Protein AF-A0A396JYH4-F1 (afdb_monomer_lite)

Structure (mmCIF, N/CA/C/O backbone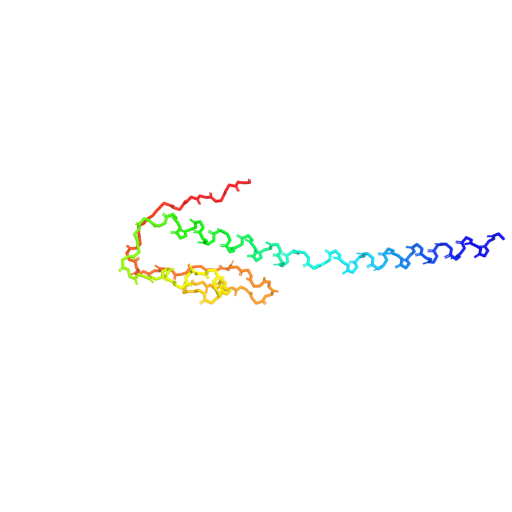):
data_AF-A0A396JYH4-F1
#
_entry.id   AF-A0A396JYH4-F1
#
loop_
_atom_site.group_PDB
_atom_site.id
_atom_site.type_symbol
_atom_site.label_atom_id
_atom_site.label_alt_id
_atom_site.label_comp_id
_atom_site.label_asym_id
_atom_site.label_entity_id
_atom_site.label_seq_id
_atom_site.pdbx_PDB_ins_code
_atom_site.Cartn_x
_atom_site.Cartn_y
_atom_site.Cartn_z
_atom_site.occupancy
_atom_site.B_iso_or_equiv
_atom_site.auth_seq_id
_atom_site.auth_comp_id
_atom_site.auth_asym_id
_atom_site.auth_atom_id
_atom_site.pdbx_PDB_model_num
ATOM 1 N N . MET A 1 1 ? 52.510 -16.544 -25.951 1.00 55.06 1 MET A N 1
ATOM 2 C CA . MET A 1 1 ? 51.917 -15.197 -25.767 1.00 55.06 1 MET A CA 1
ATOM 3 C C . MET A 1 1 ? 50.471 -15.143 -26.252 1.00 55.06 1 MET A C 1
ATOM 5 O O . MET A 1 1 ? 49.618 -14.852 -25.433 1.00 55.06 1 MET A O 1
ATOM 9 N N . LEU A 1 2 ? 50.157 -15.506 -27.503 1.00 52.00 2 LEU A N 1
ATOM 10 C CA . LEU A 1 2 ? 48.780 -15.513 -28.052 1.00 52.00 2 LEU A CA 1
ATOM 11 C C . LEU A 1 2 ? 47.772 -16.398 -27.283 1.00 52.00 2 LEU A C 1
ATOM 13 O O . LEU A 1 2 ? 46.616 -16.020 -27.124 1.00 52.00 2 LEU A O 1
ATOM 17 N N . SER A 1 3 ? 48.221 -17.531 -26.735 1.00 59.12 3 SER A N 1
ATOM 18 C CA . SER A 1 3 ? 47.396 -18.445 -25.926 1.00 59.12 3 SER A CA 1
ATOM 19 C C . SER A 1 3 ? 46.938 -17.850 -24.589 1.00 59.12 3 SER A C 1
ATOM 21 O O . SER A 1 3 ? 45.846 -18.153 -24.115 1.00 59.12 3 SER A O 1
ATOM 23 N N . ILE A 1 4 ? 47.748 -16.970 -23.995 1.00 60.72 4 ILE A N 1
ATOM 24 C CA . ILE A 1 4 ? 47.422 -16.282 -22.738 1.00 60.72 4 ILE A CA 1
ATOM 25 C C . ILE A 1 4 ? 46.354 -15.217 -23.005 1.00 60.72 4 ILE A C 1
ATOM 27 O O . ILE A 1 4 ? 45.409 -15.105 -22.232 1.00 60.72 4 ILE A O 1
ATOM 31 N N . PHE A 1 5 ? 46.451 -14.509 -24.138 1.00 61.56 5 PHE A N 1
ATOM 32 C CA . PHE A 1 5 ? 45.444 -13.532 -24.563 1.00 61.56 5 PHE A CA 1
ATOM 33 C C . PHE A 1 5 ? 44.072 -14.172 -24.795 1.00 61.56 5 PHE A C 1
ATOM 35 O O . PHE A 1 5 ? 43.061 -13.615 -24.386 1.00 61.56 5 PHE A O 1
ATOM 42 N N . TRP A 1 6 ? 44.012 -15.359 -25.400 1.00 60.12 6 TRP A N 1
ATOM 43 C CA . TRP A 1 6 ? 42.738 -16.066 -25.582 1.00 60.12 6 TRP A CA 1
ATOM 44 C C . TRP A 1 6 ? 42.141 -16.566 -24.261 1.00 60.12 6 TRP A C 1
ATOM 46 O O . TRP A 1 6 ? 40.924 -16.522 -24.084 1.00 60.12 6 TRP A O 1
ATOM 56 N N . SER A 1 7 ? 42.984 -16.976 -23.310 1.00 73.06 7 SER A N 1
ATOM 57 C CA . SER A 1 7 ? 42.541 -17.408 -21.980 1.00 73.06 7 SER A CA 1
ATOM 58 C C . SER A 1 7 ? 41.962 -16.250 -21.155 1.00 73.06 7 SER A C 1
ATOM 60 O O . SER A 1 7 ? 40.866 -16.364 -20.604 1.00 73.06 7 SER A O 1
ATOM 62 N N . THR A 1 8 ? 42.634 -15.094 -21.123 1.00 75.06 8 THR A N 1
ATOM 63 C CA . THR A 1 8 ? 42.150 -13.917 -20.380 1.00 75.06 8 THR A CA 1
ATOM 64 C C . THR A 1 8 ? 40.862 -13.350 -20.970 1.00 75.06 8 THR A C 1
ATOM 66 O O . THR A 1 8 ? 39.954 -13.005 -20.214 1.00 75.06 8 THR A O 1
ATOM 69 N N . ILE A 1 9 ? 40.734 -13.319 -22.301 1.00 79.19 9 ILE A N 1
ATOM 70 C CA . ILE A 1 9 ? 39.492 -12.926 -22.984 1.00 79.19 9 ILE A CA 1
ATOM 71 C C . ILE A 1 9 ? 38.348 -13.875 -22.602 1.00 79.19 9 ILE A C 1
ATOM 73 O O . ILE A 1 9 ? 37.252 -13.413 -22.292 1.00 79.19 9 ILE A O 1
ATOM 77 N N . CYS A 1 10 ? 38.602 -15.186 -22.548 1.00 79.88 10 CYS A N 1
ATOM 78 C CA . CYS A 1 10 ? 37.598 -16.172 -22.146 1.00 79.88 10 CYS A CA 1
ATOM 79 C C . CYS A 1 10 ? 37.123 -15.952 -20.697 1.00 79.88 10 CYS A C 1
ATOM 81 O O . CYS A 1 10 ? 35.922 -15.896 -20.435 1.00 79.88 10 CYS A O 1
ATOM 83 N N . HIS A 1 11 ? 38.050 -15.730 -19.761 1.00 82.31 11 HIS A N 1
ATOM 84 C CA . HIS A 1 11 ? 37.711 -15.433 -18.367 1.00 82.31 11 HIS A CA 1
ATOM 85 C C . HIS A 1 11 ? 36.933 -14.121 -18.203 1.00 82.31 11 HIS A C 1
ATOM 87 O O . HIS A 1 11 ? 35.988 -14.075 -17.415 1.00 82.31 11 HIS A O 1
ATOM 93 N N . LEU A 1 12 ? 37.277 -13.076 -18.964 1.00 83.31 12 LEU A N 1
ATOM 94 C CA . LEU A 1 12 ? 36.544 -11.806 -18.957 1.00 83.31 12 LEU A CA 1
ATOM 95 C C . LEU A 1 12 ? 35.110 -11.977 -19.474 1.00 83.31 12 LEU A C 1
ATOM 97 O O . LEU A 1 12 ? 34.178 -11.468 -18.855 1.00 83.31 12 LEU A O 1
ATOM 101 N N . VAL A 1 13 ? 34.912 -12.733 -20.558 1.00 84.50 13 VAL A N 1
ATOM 102 C CA . VAL A 1 13 ? 33.572 -13.026 -21.095 1.00 84.50 13 VAL A CA 1
ATOM 103 C C . VAL A 1 13 ? 32.744 -13.831 -20.091 1.00 84.50 13 VAL A C 1
ATOM 105 O O . VAL A 1 13 ? 31.597 -13.479 -19.827 1.00 84.50 13 VAL A O 1
ATOM 108 N N . LEU A 1 14 ? 33.323 -14.862 -19.469 1.00 80.38 14 LEU A N 1
ATOM 109 C CA . LEU A 1 14 ? 32.642 -15.656 -18.441 1.00 80.38 14 LEU A CA 1
ATOM 110 C C . LEU A 1 14 ? 32.271 -14.816 -17.210 1.00 80.38 14 LEU A C 1
ATOM 112 O O . LEU A 1 14 ? 31.168 -14.955 -16.686 1.00 80.38 14 LEU A O 1
ATOM 116 N N . PHE A 1 15 ? 33.147 -13.904 -16.781 1.00 79.19 15 PHE A N 1
ATOM 117 C CA . PHE A 1 15 ? 32.876 -12.986 -15.675 1.00 79.19 15 PHE A CA 1
ATOM 118 C C . PHE A 1 15 ? 31.737 -12.003 -16.003 1.00 79.19 15 PHE A C 1
ATOM 120 O O . PHE A 1 15 ? 30.846 -11.805 -15.179 1.00 79.19 15 PHE A O 1
ATOM 127 N N . LEU A 1 16 ? 31.707 -11.444 -17.219 1.00 74.31 16 LEU A N 1
ATOM 128 C CA . LEU A 1 16 ? 30.627 -10.560 -17.686 1.00 74.31 16 LEU A CA 1
ATOM 129 C C . LEU A 1 16 ? 29.276 -11.287 -17.818 1.00 74.31 16 LEU A C 1
ATOM 131 O O . LEU A 1 16 ? 28.226 -10.728 -17.498 1.00 74.31 16 LEU A O 1
ATOM 135 N N . LEU A 1 17 ? 29.284 -12.550 -18.253 1.00 69.62 17 LEU A N 1
ATOM 136 C CA . LEU A 1 17 ? 28.079 -13.384 -18.285 1.00 69.62 17 LEU A CA 1
ATOM 137 C C . LEU A 1 17 ? 27.607 -13.755 -16.873 1.00 69.62 17 LEU A C 1
ATOM 139 O O . LEU A 1 17 ? 26.407 -13.846 -16.627 1.00 69.62 17 LEU A O 1
ATOM 143 N N . PHE A 1 18 ? 28.524 -13.932 -15.923 1.00 68.44 18 PHE A N 1
ATOM 144 C CA . PHE A 1 18 ? 28.170 -14.220 -14.536 1.00 68.44 18 PHE A CA 1
ATOM 145 C C . PHE A 1 18 ? 27.530 -13.006 -13.845 1.00 68.44 18 PHE A C 1
ATOM 147 O O . PHE A 1 18 ? 26.507 -13.155 -13.179 1.00 68.44 18 PHE A O 1
ATOM 154 N N . THR A 1 19 ? 28.052 -11.791 -14.052 1.00 64.75 19 THR A N 1
ATOM 155 C CA . THR A 1 19 ? 27.505 -10.564 -13.440 1.00 64.75 19 THR A CA 1
ATOM 156 C C . THR A 1 19 ? 26.156 -10.137 -14.028 1.00 64.75 19 THR A C 1
ATOM 158 O O . THR A 1 19 ? 25.312 -9.623 -13.291 1.00 64.75 19 THR A O 1
ATOM 161 N N . SER A 1 20 ? 25.886 -10.409 -15.311 1.00 60.88 20 SER A N 1
ATOM 162 C CA . SER A 1 20 ? 24.590 -10.092 -15.938 1.00 60.88 20 SER A CA 1
ATOM 163 C C . SER A 1 20 ? 23.415 -10.886 -15.341 1.00 60.88 20 SER A C 1
ATOM 165 O O . SER A 1 20 ? 22.294 -10.379 -15.277 1.00 60.88 20 SER A O 1
ATOM 167 N N . ASN A 1 21 ? 23.674 -12.082 -14.798 1.00 59.12 21 ASN A N 1
ATOM 168 C CA . ASN A 1 21 ? 22.671 -12.903 -14.112 1.00 59.12 21 ASN A CA 1
ATOM 169 C C . ASN A 1 21 ? 22.265 -12.353 -12.729 1.00 59.12 21 ASN A C 1
ATOM 171 O O . ASN A 1 21 ? 21.186 -12.681 -12.233 1.00 59.12 21 ASN A O 1
ATOM 175 N N . PHE A 1 22 ? 23.082 -11.488 -12.115 1.00 57.78 22 PHE A N 1
ATOM 176 C CA . PHE A 1 22 ? 22.775 -10.874 -10.818 1.00 57.78 22 PHE A CA 1
ATOM 177 C C . PHE A 1 22 ? 21.978 -9.566 -10.927 1.00 57.78 22 PHE A C 1
ATOM 179 O O . PHE A 1 22 ? 21.297 -9.197 -9.971 1.00 57.78 22 PHE A O 1
ATOM 186 N N . LEU A 1 23 ? 21.992 -8.880 -12.078 1.00 56.03 23 LEU A N 1
ATOM 187 C CA . LEU A 1 23 ? 21.346 -7.565 -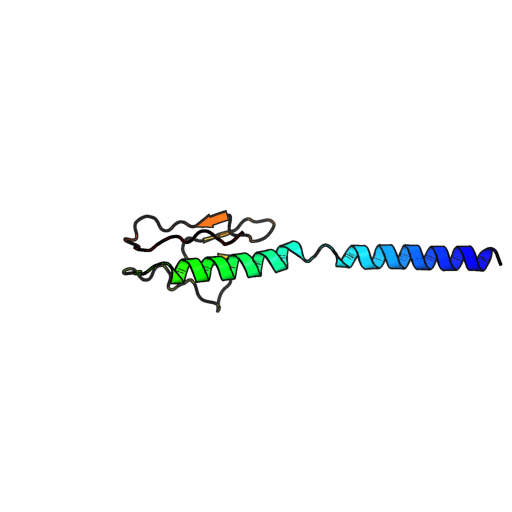12.222 1.00 56.03 23 LEU A CA 1
ATOM 188 C C . LEU A 1 23 ? 19.819 -7.612 -12.430 1.00 56.03 23 LEU A C 1
ATOM 190 O O . LEU A 1 23 ? 19.152 -6.591 -12.287 1.00 56.03 23 LEU A O 1
ATOM 194 N N . ASN A 1 24 ? 19.241 -8.782 -12.714 1.00 55.88 24 ASN A N 1
ATOM 195 C CA . ASN A 1 24 ? 17.832 -8.900 -13.119 1.00 55.88 24 ASN A CA 1
ATOM 196 C C . ASN A 1 24 ? 16.833 -9.241 -11.998 1.00 55.88 24 ASN A C 1
ATOM 198 O O . ASN A 1 24 ? 15.653 -9.449 -12.275 1.00 55.88 24 ASN A O 1
ATOM 202 N N . LYS A 1 25 ? 17.253 -9.274 -10.726 1.00 53.44 25 LYS A N 1
ATOM 203 C CA . LYS A 1 25 ? 16.373 -9.655 -9.597 1.00 53.44 25 LYS A CA 1
ATOM 204 C C . LYS A 1 25 ? 15.890 -8.493 -8.719 1.00 53.44 25 LYS A C 1
ATOM 206 O O . LYS A 1 25 ? 15.119 -8.704 -7.785 1.00 53.44 25 LYS A O 1
ATOM 211 N N . SER A 1 26 ? 16.306 -7.267 -9.024 1.00 54.41 26 SER A N 1
ATOM 212 C CA . SER A 1 26 ? 16.170 -6.116 -8.120 1.00 54.41 26 SER A CA 1
ATOM 213 C C . SER A 1 26 ? 14.834 -5.378 -8.249 1.00 54.41 26 SER A C 1
ATOM 215 O O . SER A 1 26 ? 14.360 -4.792 -7.279 1.00 54.41 26 SER A O 1
ATOM 217 N N . ALA A 1 27 ? 14.196 -5.408 -9.424 1.00 55.00 27 ALA A N 1
ATOM 218 C CA . ALA A 1 27 ? 13.008 -4.591 -9.692 1.00 55.00 27 ALA A CA 1
ATOM 219 C C . ALA A 1 27 ? 11.761 -5.047 -8.907 1.00 55.00 27 ALA A C 1
ATOM 221 O O . ALA A 1 27 ? 10.984 -4.215 -8.437 1.00 55.00 27 ALA A O 1
ATOM 222 N N . SER A 1 28 ? 11.573 -6.359 -8.724 1.00 54.81 28 SER A N 1
ATOM 223 C CA . SER A 1 28 ? 10.446 -6.911 -7.959 1.00 54.81 28 SER A CA 1
ATOM 224 C C . SER A 1 28 ? 10.626 -6.728 -6.451 1.00 54.81 28 SER A C 1
ATOM 226 O O . SER A 1 28 ? 9.680 -6.355 -5.763 1.00 54.81 28 SER A O 1
ATOM 228 N N . ALA A 1 29 ? 11.846 -6.930 -5.941 1.00 56.88 29 ALA A N 1
ATOM 229 C CA . ALA A 1 29 ? 12.160 -6.730 -4.527 1.00 56.88 29 ALA A CA 1
ATOM 230 C C . ALA A 1 29 ? 12.042 -5.251 -4.120 1.00 56.88 29 ALA A C 1
ATOM 232 O O . ALA A 1 29 ? 11.462 -4.943 -3.079 1.00 56.88 29 ALA A O 1
ATOM 233 N N . LEU A 1 30 ? 12.523 -4.333 -4.969 1.00 58.34 30 LEU A N 1
ATOM 234 C CA . LEU A 1 30 ? 12.414 -2.897 -4.720 1.00 58.34 30 LEU A CA 1
ATOM 235 C C . LEU A 1 30 ? 10.950 -2.436 -4.739 1.00 58.34 30 LEU A C 1
ATOM 237 O O . LEU A 1 30 ? 10.531 -1.715 -3.834 1.00 58.34 30 LEU A O 1
ATOM 241 N N . GLY A 1 31 ? 10.168 -2.908 -5.720 1.00 59.91 31 GLY A N 1
ATOM 242 C CA . GLY A 1 31 ? 8.745 -2.594 -5.870 1.00 59.91 31 GLY A CA 1
ATOM 243 C C . GLY A 1 31 ? 7.877 -3.041 -4.692 1.00 59.91 31 GLY A C 1
ATOM 244 O O . GLY A 1 31 ? 6.999 -2.292 -4.271 1.00 59.91 31 GLY A O 1
ATOM 245 N N . ASN A 1 32 ? 8.160 -4.210 -4.109 1.00 69.50 32 ASN A N 1
ATOM 246 C CA . ASN A 1 32 ? 7.459 -4.687 -2.913 1.00 69.50 32 ASN A CA 1
ATOM 247 C C . ASN A 1 32 ? 7.653 -3.749 -1.716 1.00 69.50 32 ASN A C 1
ATOM 249 O O . ASN A 1 32 ? 6.697 -3.448 -1.001 1.00 69.50 32 ASN A O 1
ATOM 253 N N . ASN A 1 33 ? 8.878 -3.261 -1.504 1.00 76.12 33 ASN A N 1
ATOM 254 C CA . ASN A 1 33 ? 9.176 -2.398 -0.363 1.00 76.12 33 ASN A CA 1
ATOM 255 C C . ASN A 1 33 ? 8.582 -0.987 -0.537 1.00 76.12 33 ASN A C 1
ATOM 257 O O . ASN A 1 33 ? 8.156 -0.359 0.437 1.00 76.12 33 ASN A O 1
ATOM 261 N N . THR A 1 34 ? 8.511 -0.501 -1.784 1.00 85.00 34 THR A N 1
ATOM 262 C CA . THR A 1 34 ? 7.891 0.797 -2.102 1.00 85.00 34 THR A CA 1
ATOM 263 C C . THR A 1 34 ? 6.377 0.751 -1.944 1.00 85.00 34 THR A C 1
ATOM 265 O O . THR A 1 34 ? 5.818 1.625 -1.283 1.00 85.00 34 THR A O 1
ATOM 268 N N . ASP A 1 35 ? 5.718 -0.278 -2.485 1.00 87.00 35 ASP A N 1
ATOM 269 C CA . ASP A 1 35 ? 4.262 -0.425 -2.397 1.00 87.00 35 ASP A CA 1
ATOM 270 C C . ASP A 1 35 ? 3.811 -0.598 -0.939 1.00 87.00 35 ASP A C 1
ATOM 272 O O . ASP A 1 35 ? 2.870 0.064 -0.503 1.00 87.00 35 ASP A O 1
ATOM 276 N N . HIS A 1 36 ? 4.523 -1.411 -0.149 1.00 88.56 36 HIS A N 1
ATOM 277 C CA . HIS A 1 36 ? 4.240 -1.578 1.279 1.00 88.56 36 HIS A CA 1
ATOM 278 C C . HIS A 1 36 ? 4.297 -0.241 2.037 1.00 88.56 36 HIS A C 1
ATOM 280 O O . HIS A 1 36 ? 3.362 0.122 2.750 1.00 88.56 36 HIS A O 1
ATOM 286 N N . SER A 1 37 ? 5.372 0.527 1.837 1.00 87.94 37 SER A N 1
ATOM 287 C CA . SER A 1 37 ? 5.561 1.824 2.496 1.00 87.94 37 SER A CA 1
ATOM 288 C C . SER A 1 37 ? 4.504 2.847 2.063 1.00 87.94 37 SER A C 1
ATOM 290 O O . SER A 1 37 ? 3.989 3.598 2.890 1.00 87.94 37 SER A O 1
ATOM 292 N N . ALA A 1 38 ? 4.144 2.862 0.777 1.00 88.12 38 ALA A N 1
ATOM 293 C CA . ALA A 1 38 ? 3.113 3.745 0.242 1.00 88.12 38 ALA A CA 1
ATOM 294 C C . ALA A 1 38 ? 1.726 3.432 0.824 1.00 88.12 38 ALA A C 1
ATOM 296 O O . ALA A 1 38 ? 0.993 4.350 1.190 1.00 88.12 38 ALA A O 1
ATOM 297 N N . LEU A 1 39 ? 1.377 2.150 0.967 1.00 90.06 39 LEU A N 1
ATOM 298 C CA . LEU A 1 39 ? 0.110 1.738 1.569 1.00 90.06 39 LEU A CA 1
ATOM 299 C C . LEU A 1 39 ? 0.034 2.085 3.066 1.00 90.06 39 LEU A C 1
ATOM 301 O O . LEU A 1 39 ? -1.020 2.496 3.545 1.00 90.06 39 LEU A O 1
ATOM 305 N N . LEU A 1 40 ? 1.137 1.980 3.811 1.00 89.06 40 LEU A N 1
ATOM 306 C CA . LEU A 1 40 ? 1.162 2.408 5.215 1.00 89.06 40 LEU A CA 1
ATOM 307 C C . LEU A 1 40 ? 0.997 3.924 5.354 1.00 89.06 40 LEU A C 1
ATOM 309 O O . LEU A 1 40 ? 0.175 4.368 6.151 1.00 89.06 40 LEU A O 1
ATOM 313 N N . LYS A 1 41 ? 1.672 4.718 4.514 1.00 87.69 41 LYS A N 1
ATOM 314 C CA . LYS A 1 41 ? 1.444 6.172 4.463 1.00 87.69 41 LYS A CA 1
ATOM 315 C C . LYS A 1 41 ? 0.002 6.515 4.097 1.00 87.69 41 LYS A C 1
ATOM 317 O O . LYS A 1 41 ? -0.579 7.437 4.661 1.00 87.69 41 LYS A O 1
ATOM 322 N N . PHE A 1 42 ? -0.600 5.757 3.179 1.00 86.50 42 PHE A N 1
ATOM 323 C CA . PHE A 1 42 ? -2.017 5.906 2.859 1.00 86.50 42 PHE A CA 1
ATOM 324 C C . PHE A 1 42 ? -2.893 5.634 4.090 1.00 86.50 42 PHE A C 1
ATOM 326 O O . PHE A 1 42 ? -3.779 6.431 4.387 1.00 86.50 42 PHE A O 1
ATOM 333 N N . LYS A 1 43 ? -2.622 4.565 4.846 1.00 86.06 43 LYS A N 1
ATOM 334 C CA . LYS A 1 43 ? -3.328 4.269 6.101 1.00 86.06 43 LYS A CA 1
ATOM 335 C C . LYS A 1 43 ? -3.195 5.406 7.119 1.00 86.06 43 LYS A C 1
ATOM 337 O O . LYS A 1 43 ? -4.200 5.803 7.692 1.00 86.06 43 LYS A O 1
ATOM 342 N N . GLU A 1 44 ? -1.996 5.950 7.310 1.00 85.75 44 GLU A N 1
ATOM 343 C CA . GLU A 1 44 ? -1.747 7.084 8.217 1.00 85.75 44 GLU A CA 1
ATOM 344 C C . GLU A 1 44 ? -2.477 8.364 7.786 1.00 85.75 44 GLU A C 1
ATOM 346 O O . GLU A 1 44 ? -2.899 9.156 8.625 1.00 85.75 44 GLU A O 1
ATOM 351 N N . SER A 1 45 ? -2.664 8.559 6.479 1.00 83.69 45 SER A N 1
ATOM 352 C CA . SER A 1 45 ? -3.387 9.712 5.933 1.00 83.69 45 SER A CA 1
ATOM 353 C C . SER A 1 45 ? -4.908 9.665 6.149 1.00 83.69 45 SER A C 1
ATOM 355 O O . SER A 1 45 ? -5.597 10.674 5.964 1.00 83.69 45 SER A O 1
ATOM 357 N N . MET A 1 46 ? -5.447 8.507 6.546 1.00 82.25 46 MET A N 1
ATOM 358 C CA . MET A 1 46 ? -6.860 8.337 6.880 1.00 82.25 46 MET A CA 1
ATOM 359 C C . MET A 1 46 ? -7.083 8.697 8.350 1.00 82.25 46 MET A C 1
ATOM 361 O O . MET A 1 46 ? -6.695 7.963 9.254 1.00 82.25 46 MET A O 1
ATOM 365 N N . SER A 1 47 ? -7.742 9.828 8.599 1.00 77.88 47 SER A N 1
ATOM 366 C CA . SER A 1 47 ? -8.019 10.328 9.950 1.00 77.88 47 SER A CA 1
ATOM 367 C C . SER A 1 47 ? -9.086 9.512 10.687 1.00 77.88 47 SER A C 1
ATOM 369 O O . SER A 1 47 ? -9.149 9.549 11.913 1.00 77.88 47 SER A O 1
ATOM 371 N N . SER A 1 48 ? -9.948 8.791 9.961 1.00 77.50 48 SER A N 1
ATOM 372 C CA . SER A 1 48 ? -10.997 7.961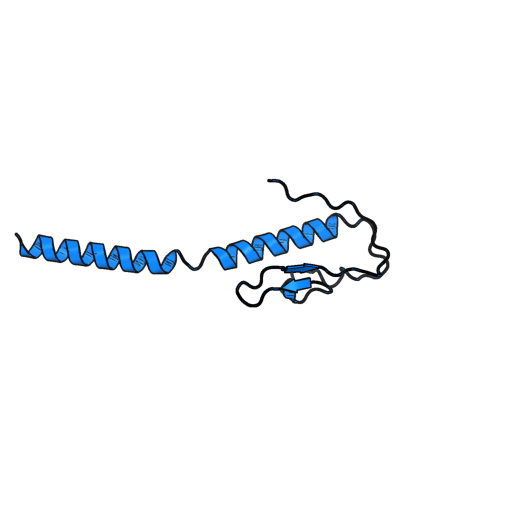 10.557 1.00 77.50 48 SER A CA 1
ATOM 373 C C . SER A 1 48 ? -11.293 6.712 9.722 1.00 77.50 48 SER A C 1
ATOM 375 O O . SER A 1 48 ? -11.638 6.809 8.542 1.00 77.50 48 SER A O 1
ATOM 377 N N . ASP A 1 49 ? -11.208 5.545 10.370 1.00 81.00 49 ASP A N 1
ATOM 378 C CA . ASP A 1 49 ? -11.641 4.237 9.859 1.00 81.00 49 ASP A CA 1
ATOM 379 C C . ASP A 1 49 ? -12.686 3.616 10.813 1.00 81.00 49 ASP A C 1
ATOM 381 O O . ASP A 1 49 ? -12.381 2.699 11.578 1.00 81.00 49 ASP A O 1
ATOM 385 N N . PRO A 1 50 ? -13.936 4.119 10.813 1.00 80.25 50 PRO A N 1
ATOM 386 C CA . PRO A 1 50 ? -14.965 3.698 11.769 1.00 80.25 50 PRO A CA 1
ATOM 387 C C . PRO A 1 50 ? -15.405 2.235 11.601 1.00 80.25 50 PRO A C 1
ATOM 389 O O . PRO A 1 50 ? -16.077 1.695 12.474 1.00 80.25 50 PRO A O 1
ATOM 392 N N . PHE A 1 51 ? -15.041 1.594 10.487 1.00 82.44 51 PHE A N 1
ATOM 393 C CA . PHE A 1 51 ? -15.385 0.205 10.182 1.00 82.44 51 PHE A CA 1
ATOM 394 C C . PHE A 1 51 ? -14.189 -0.752 10.319 1.00 82.44 51 PHE A C 1
ATOM 396 O O . PHE A 1 51 ? -14.348 -1.946 10.073 1.00 82.44 51 PHE A O 1
ATOM 403 N N . GLY A 1 52 ? -13.003 -0.257 10.703 1.00 85.69 52 GLY A N 1
ATOM 404 C CA . GLY A 1 52 ? -11.801 -1.075 10.900 1.00 85.69 52 GLY A CA 1
ATOM 405 C C . GLY A 1 52 ? -11.326 -1.802 9.637 1.00 85.69 52 GLY A C 1
ATOM 406 O O . GLY A 1 52 ? -10.726 -2.874 9.718 1.00 85.69 52 GLY A O 1
ATOM 407 N N . VAL A 1 53 ? -11.615 -1.261 8.455 1.00 85.50 53 VAL A N 1
ATOM 408 C CA . VAL A 1 53 ? -11.313 -1.882 7.156 1.00 85.50 53 VAL A CA 1
ATOM 409 C C . VAL A 1 53 ? -9.802 -1.992 6.940 1.00 85.50 53 VAL A C 1
ATOM 411 O O . VAL A 1 53 ? -9.310 -2.960 6.351 1.00 85.50 53 VAL A O 1
ATOM 414 N N . LEU A 1 54 ? -9.049 -1.031 7.473 1.00 88.62 54 LEU A N 1
ATOM 415 C CA . LEU A 1 54 ? -7.593 -0.962 7.406 1.00 88.62 54 LEU A CA 1
ATOM 416 C C . LEU A 1 54 ? -6.908 -1.762 8.531 1.00 88.62 54 LEU A C 1
ATOM 418 O O . LEU A 1 54 ? -5.680 -1.751 8.626 1.00 88.62 54 LEU A O 1
ATOM 422 N N . ASN A 1 55 ? -7.649 -2.509 9.363 1.00 87.88 55 ASN A N 1
ATOM 423 C CA . ASN A 1 55 ? -7.054 -3.379 10.392 1.00 87.88 55 ASN A CA 1
ATOM 424 C C . ASN A 1 55 ? -6.189 -4.490 9.790 1.00 87.88 55 ASN A C 1
ATOM 426 O O . ASN A 1 55 ? -5.177 -4.876 10.370 1.00 87.88 55 ASN A O 1
ATOM 430 N N . SER A 1 56 ? -6.564 -4.975 8.604 1.00 88.56 56 SER A N 1
ATOM 431 C CA . SER A 1 56 ? -5.772 -5.965 7.864 1.00 88.56 56 SER A CA 1
ATOM 432 C C . SER A 1 56 ? -4.455 -5.404 7.320 1.00 88.56 56 SER A C 1
ATOM 434 O O . SER A 1 56 ? -3.566 -6.181 6.993 1.00 88.56 56 SER A O 1
ATOM 436 N N . TRP A 1 57 ? -4.308 -4.075 7.246 1.00 90.56 57 TRP A N 1
ATOM 437 C CA . TRP A 1 57 ? -3.109 -3.412 6.743 1.00 90.56 57 TRP A CA 1
ATOM 438 C C . TRP A 1 57 ? -2.055 -3.372 7.849 1.00 90.56 57 TRP A C 1
ATOM 440 O O . TRP A 1 57 ? -1.925 -2.379 8.574 1.00 90.56 57 TRP A O 1
ATOM 450 N N . ASN A 1 58 ? -1.367 -4.498 8.025 1.00 84.81 58 ASN A N 1
ATOM 451 C CA . ASN A 1 58 ? -0.377 -4.730 9.070 1.00 84.81 58 ASN A CA 1
ATOM 452 C C . ASN A 1 58 ? 0.878 -5.403 8.487 1.00 84.81 58 ASN A C 1
ATOM 454 O O . ASN A 1 58 ? 0.778 -6.258 7.606 1.00 84.81 58 ASN A O 1
ATOM 458 N N . SER A 1 59 ? 2.048 -5.067 9.035 1.00 80.75 59 SER A N 1
ATOM 459 C CA . SER A 1 59 ? 3.367 -5.565 8.624 1.00 80.75 59 SER A CA 1
ATOM 460 C C . SER A 1 59 ? 3.554 -7.075 8.807 1.00 80.75 59 SER A C 1
ATOM 462 O O . SER A 1 59 ? 4.480 -7.650 8.244 1.00 80.75 59 SER A O 1
ATOM 464 N N . SER A 1 60 ? 2.674 -7.741 9.561 1.00 84.44 60 SER A N 1
ATOM 465 C CA . SER A 1 60 ? 2.718 -9.194 9.769 1.00 84.44 60 SER A CA 1
ATOM 466 C C . SER A 1 60 ? 2.334 -10.018 8.532 1.00 84.44 60 SER A C 1
ATOM 468 O O . SER A 1 60 ? 2.632 -11.208 8.491 1.00 84.44 60 SER A O 1
ATOM 470 N N . THR A 1 61 ? 1.648 -9.434 7.542 1.00 85.19 61 THR A N 1
ATOM 471 C CA . THR A 1 61 ? 1.196 -10.148 6.332 1.00 85.19 61 THR A CA 1
ATOM 472 C C . THR A 1 61 ? 1.560 -9.380 5.069 1.00 85.19 61 THR A C 1
ATOM 474 O O . THR A 1 61 ? 1.657 -8.154 5.084 1.00 85.19 61 THR A O 1
ATOM 477 N N . HIS A 1 62 ? 1.752 -10.097 3.958 1.00 87.88 62 HIS A N 1
ATOM 478 C CA . HIS A 1 62 ? 2.057 -9.463 2.677 1.00 87.88 62 HIS A CA 1
ATOM 479 C C . HIS A 1 62 ? 0.901 -8.560 2.231 1.00 87.88 62 HIS A C 1
ATOM 481 O O . HIS A 1 62 ? -0.259 -8.971 2.276 1.00 87.88 62 HIS A O 1
ATOM 487 N N . PHE A 1 63 ? 1.208 -7.364 1.723 1.00 89.06 63 PHE A N 1
ATOM 488 C CA . PHE A 1 63 ? 0.199 -6.344 1.416 1.00 89.06 63 PHE A CA 1
ATOM 489 C C . PHE A 1 63 ? -0.858 -6.772 0.388 1.00 89.06 63 PHE A C 1
ATOM 491 O O . PHE A 1 63 ? -1.977 -6.271 0.402 1.00 89.06 63 PHE A O 1
ATOM 498 N N . CYS A 1 64 ? -0.557 -7.747 -0.473 1.00 90.19 64 CYS A N 1
ATOM 499 C CA . CYS A 1 64 ? -1.542 -8.329 -1.394 1.00 90.19 64 CYS A CA 1
ATOM 500 C C . CYS A 1 64 ? -2.676 -9.097 -0.702 1.00 90.19 64 CYS A C 1
ATOM 502 O O . CYS A 1 64 ? -3.683 -9.383 -1.341 1.00 90.19 64 CYS A O 1
ATOM 504 N N . MET A 1 65 ? -2.502 -9.463 0.569 1.00 89.56 65 MET A N 1
ATOM 505 C CA . MET A 1 65 ? -3.525 -10.117 1.387 1.00 89.56 65 MET A CA 1
ATOM 506 C C . MET A 1 65 ? -4.375 -9.109 2.166 1.00 89.56 65 MET A C 1
ATOM 508 O O . MET A 1 65 ? -5.335 -9.496 2.831 1.00 89.56 65 MET A O 1
ATOM 512 N N . TRP A 1 66 ? -4.028 -7.823 2.113 1.00 92.44 66 TRP A N 1
ATOM 513 C CA . TRP A 1 66 ? -4.761 -6.787 2.821 1.00 92.44 66 TRP A CA 1
ATOM 514 C C . TRP A 1 66 ? -6.120 -6.530 2.173 1.00 92.44 66 TRP A C 1
ATOM 516 O O . TRP A 1 66 ? -6.303 -6.632 0.956 1.00 92.44 66 TRP A O 1
ATOM 526 N N . HIS A 1 67 ? -7.096 -6.166 3.000 1.00 90.00 67 HIS A N 1
ATOM 527 C CA . HIS A 1 67 ? -8.457 -5.929 2.548 1.00 90.00 67 HIS A CA 1
ATOM 528 C C . HIS A 1 67 ? -8.500 -4.799 1.515 1.00 90.00 67 HIS A C 1
ATOM 530 O O . HIS A 1 67 ? -7.947 -3.717 1.722 1.00 90.00 67 HIS A O 1
ATOM 536 N N . GLY A 1 68 ? -9.174 -5.057 0.393 1.00 89.00 68 GLY A N 1
ATOM 537 C CA . GLY A 1 68 ? -9.334 -4.091 -0.690 1.00 89.00 68 GLY A CA 1
ATOM 538 C C . GLY A 1 68 ? -8.101 -3.906 -1.580 1.00 89.00 68 GLY A C 1
ATOM 539 O O . GLY A 1 68 ? -8.209 -3.169 -2.557 1.00 89.00 68 GLY A O 1
ATOM 540 N N . VAL A 1 69 ? -6.968 -4.564 -1.311 1.00 91.62 69 VAL A N 1
ATOM 541 C CA . VAL A 1 69 ? -5.763 -4.496 -2.152 1.00 91.62 69 VAL A CA 1
ATOM 542 C C . VAL A 1 69 ? -5.810 -5.583 -3.226 1.00 91.62 69 VAL A C 1
ATOM 544 O O . VAL A 1 69 ? -6.184 -6.724 -2.977 1.00 91.62 69 VAL A O 1
ATOM 547 N N . THR A 1 70 ? -5.452 -5.239 -4.462 1.00 90.88 70 THR A N 1
ATOM 548 C CA . THR A 1 70 ? -5.310 -6.197 -5.566 1.00 90.88 70 THR A CA 1
ATOM 549 C C . THR A 1 70 ? -3.935 -6.055 -6.194 1.00 90.88 70 THR A C 1
ATOM 551 O O . THR A 1 70 ? -3.565 -4.974 -6.663 1.00 90.88 70 THR A O 1
ATOM 554 N N . CYS A 1 71 ? -3.199 -7.161 -6.251 1.00 91.38 71 CYS A N 1
ATOM 555 C CA . CYS A 1 71 ? -1.871 -7.210 -6.845 1.00 91.38 71 CYS A CA 1
ATOM 556 C C . CYS A 1 71 ? -1.868 -7.827 -8.245 1.00 91.38 71 CYS A C 1
ATOM 558 O O . CYS A 1 71 ? -2.653 -8.723 -8.554 1.00 91.38 71 CYS A O 1
ATOM 560 N N . GLY A 1 72 ? -0.945 -7.369 -9.086 1.00 87.06 72 GLY A N 1
ATOM 561 C CA . GLY A 1 72 ? -0.692 -7.960 -10.394 1.00 87.06 72 GLY A CA 1
ATOM 562 C C . GLY A 1 72 ? 0.046 -9.297 -10.286 1.00 87.06 72 GLY A C 1
ATOM 563 O O . GLY A 1 72 ? 0.941 -9.459 -9.461 1.00 87.06 72 GLY A O 1
ATOM 564 N N . HIS A 1 73 ? -0.272 -10.241 -11.175 1.00 81.31 73 HIS A N 1
ATOM 565 C CA . HIS A 1 73 ? 0.300 -11.597 -11.161 1.00 81.31 73 HIS A CA 1
ATOM 566 C C . HIS A 1 73 ? 1.816 -11.657 -11.413 1.00 81.31 73 HIS A C 1
ATOM 568 O O . HIS A 1 73 ? 2.491 -12.529 -10.881 1.00 81.31 73 HIS A O 1
ATOM 574 N N . ARG A 1 74 ? 2.362 -10.754 -12.240 1.00 76.25 74 ARG A N 1
ATOM 575 C CA . ARG A 1 74 ? 3.758 -10.849 -12.709 1.00 76.25 74 ARG A CA 1
ATOM 576 C C . ARG A 1 74 ? 4.791 -10.367 -11.695 1.00 76.25 74 ARG A C 1
ATOM 578 O O . ARG A 1 74 ? 5.873 -10.933 -11.606 1.00 76.25 74 ARG A O 1
ATOM 585 N N . HIS A 1 75 ? 4.469 -9.305 -10.963 1.00 79.69 75 HIS A N 1
ATOM 586 C CA . HIS A 1 75 ? 5.427 -8.616 -10.093 1.00 79.69 75 HIS A CA 1
ATOM 587 C C . HIS A 1 75 ? 4.898 -8.388 -8.677 1.00 79.69 75 HIS A C 1
ATOM 589 O O . HIS A 1 75 ? 5.550 -7.689 -7.915 1.00 79.69 75 HIS A O 1
ATOM 595 N N . GLN A 1 76 ? 3.710 -8.916 -8.347 1.00 82.50 76 GLN A N 1
ATOM 596 C CA . GLN A 1 76 ? 3.040 -8.723 -7.053 1.00 82.50 76 GLN A CA 1
ATOM 597 C C . GLN A 1 76 ? 2.892 -7.249 -6.635 1.00 82.50 76 GLN A C 1
ATOM 599 O O . GLN A 1 76 ? 2.707 -6.942 -5.465 1.00 82.50 76 GLN A O 1
ATOM 604 N N . ARG A 1 77 ? 2.915 -6.339 -7.614 1.00 87.62 77 ARG A N 1
ATOM 605 C CA . ARG A 1 77 ? 2.723 -4.900 -7.420 1.00 87.62 77 ARG A CA 1
ATOM 606 C C . ARG A 1 77 ? 1.259 -4.584 -7.198 1.00 87.62 77 ARG A C 1
ATOM 608 O O . ARG A 1 77 ? 0.399 -5.217 -7.817 1.00 87.62 77 ARG A O 1
ATOM 615 N N . VAL A 1 78 ? 0.976 -3.578 -6.384 1.00 87.75 78 VAL A N 1
ATOM 616 C CA . VAL A 1 78 ? -0.390 -3.091 -6.185 1.00 87.75 78 VAL A CA 1
ATOM 617 C C . VAL A 1 78 ? -0.901 -2.498 -7.496 1.00 87.75 78 VAL A C 1
ATOM 619 O O . VAL A 1 78 ? -0.290 -1.612 -8.082 1.00 87.75 78 VAL A O 1
ATOM 622 N N . THR A 1 79 ? -2.038 -2.998 -7.967 1.00 89.38 79 THR A N 1
ATOM 623 C CA . THR A 1 79 ? -2.691 -2.530 -9.204 1.00 89.38 79 THR A CA 1
ATOM 624 C C . THR A 1 79 ? -4.014 -1.831 -8.931 1.00 89.38 79 THR A C 1
ATOM 626 O O . THR A 1 79 ? -4.482 -1.049 -9.754 1.00 89.38 79 THR A O 1
ATOM 629 N N . LYS A 1 80 ? -4.637 -2.105 -7.779 1.00 87.50 80 LYS A N 1
ATOM 630 C CA . LYS A 1 80 ? -5.915 -1.511 -7.394 1.00 87.50 80 LYS A CA 1
ATOM 631 C C . LYS A 1 80 ? -6.101 -1.536 -5.883 1.00 87.50 80 LYS A C 1
ATOM 633 O O . LYS A 1 80 ? -5.743 -2.513 -5.229 1.00 87.50 80 LYS A O 1
ATOM 638 N N . ILE A 1 81 ? -6.728 -0.481 -5.368 1.00 89.19 81 ILE A N 1
ATOM 639 C CA . ILE A 1 81 ? -7.217 -0.376 -3.992 1.00 89.19 81 ILE A CA 1
ATOM 640 C C . ILE A 1 81 ? -8.720 -0.075 -4.065 1.00 89.19 81 ILE A C 1
ATOM 642 O O . ILE A 1 81 ? -9.138 0.862 -4.747 1.00 89.19 81 ILE A O 1
ATOM 646 N N . LYS A 1 82 ? -9.554 -0.889 -3.413 1.00 87.06 82 LYS A N 1
ATOM 647 C CA . LYS A 1 82 ? -11.018 -0.761 -3.410 1.00 87.06 82 LYS A CA 1
ATOM 648 C C . LYS A 1 82 ? -11.533 -0.638 -1.979 1.00 87.06 82 LYS A C 1
ATOM 650 O O . LYS A 1 82 ? -11.708 -1.638 -1.296 1.00 87.06 82 LYS A O 1
ATOM 655 N N . LEU A 1 83 ? -11.850 0.593 -1.581 1.00 83.38 83 LEU A N 1
ATOM 656 C CA . LEU A 1 83 ? -12.351 0.945 -0.243 1.00 83.38 83 LEU A CA 1
ATOM 657 C C . LEU A 1 83 ? -13.742 1.614 -0.297 1.00 83.38 83 LEU A C 1
ATOM 659 O O . LEU A 1 83 ? -14.120 2.395 0.570 1.00 83.38 83 LEU A O 1
ATOM 663 N N . LYS A 1 84 ? -14.522 1.339 -1.352 1.00 75.75 84 LYS A N 1
ATOM 664 C CA . LYS A 1 84 ? -15.842 1.955 -1.567 1.00 75.75 84 LYS A CA 1
ATOM 665 C C . LYS A 1 84 ? -16.851 1.489 -0.512 1.00 75.75 84 LYS A C 1
ATOM 667 O O . LYS A 1 84 ? -16.971 0.293 -0.277 1.00 75.75 84 LYS A O 1
ATOM 672 N N . GLY A 1 85 ? -17.649 2.422 0.010 1.00 71.06 85 GLY A N 1
ATOM 673 C CA . GLY A 1 85 ? -18.779 2.133 0.906 1.00 71.06 85 GLY A CA 1
ATOM 674 C C . GLY A 1 85 ? -18.444 2.235 2.393 1.00 71.06 85 GLY A C 1
ATOM 675 O O . GLY A 1 85 ? -19.347 2.252 3.222 1.00 71.06 85 GLY A O 1
ATOM 676 N N . TYR A 1 86 ? -17.167 2.391 2.723 1.00 67.50 86 TYR A N 1
ATOM 677 C CA . TYR A 1 86 ? -16.707 2.686 4.069 1.00 67.50 86 TYR A CA 1
ATOM 678 C C . TYR A 1 86 ? -16.541 4.199 4.155 1.00 67.50 86 TYR A C 1
ATOM 680 O O . TYR A 1 86 ? -15.882 4.783 3.299 1.00 67.50 86 TYR A O 1
ATOM 688 N N . LYS A 1 87 ? -17.201 4.853 5.116 1.00 68.44 87 LYS A N 1
ATOM 689 C CA . LYS A 1 87 ? -17.191 6.317 5.309 1.00 68.44 87 LYS A CA 1
ATOM 690 C C . LYS A 1 87 ? -15.813 6.820 5.779 1.00 68.44 87 LYS A C 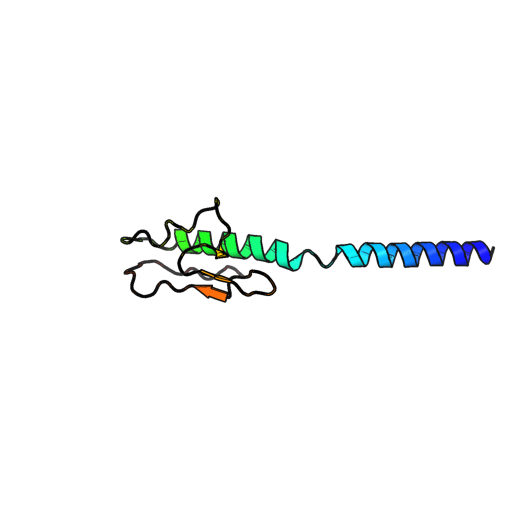1
ATOM 692 O O . LYS A 1 87 ? -15.702 7.411 6.847 1.00 68.44 87 LYS A O 1
ATOM 697 N N . MET A 1 88 ? -14.767 6.526 5.014 1.00 72.00 88 MET A N 1
ATOM 698 C CA . MET A 1 88 ? -13.392 6.913 5.292 1.00 72.00 88 MET A CA 1
ATOM 699 C C . MET A 1 88 ? -13.229 8.409 5.054 1.00 72.00 88 MET A C 1
ATOM 701 O O . MET A 1 88 ? -13.722 8.944 4.058 1.00 72.00 88 MET A O 1
ATOM 705 N N . GLN A 1 89 ? -12.538 9.073 5.974 1.00 68.94 89 GLN A N 1
ATOM 706 C CA . GLN A 1 89 ? -12.181 10.484 5.867 1.00 68.94 89 GLN A CA 1
ATOM 707 C C . GLN A 1 89 ? -10.664 10.612 5.995 1.00 68.94 89 GLN A C 1
ATOM 709 O O . GLN A 1 89 ? -10.070 10.052 6.916 1.00 68.94 89 GLN A O 1
ATOM 714 N N . GLY A 1 90 ? -10.044 11.331 5.063 1.00 68.50 90 GLY A N 1
ATOM 715 C CA . GLY A 1 90 ? -8.599 11.523 5.006 1.00 68.50 90 GLY A CA 1
ATOM 716 C C . GLY A 1 90 ? -8.182 12.370 3.808 1.00 68.50 90 GLY A C 1
ATOM 717 O O . GLY A 1 90 ? -8.975 12.595 2.890 1.00 68.50 90 GLY A O 1
ATOM 718 N N . VAL A 1 91 ? -6.933 12.835 3.818 1.00 67.19 91 VAL A N 1
ATOM 719 C CA . VAL A 1 91 ? -6.332 13.599 2.715 1.00 67.19 91 VAL A CA 1
ATOM 720 C C . VAL A 1 91 ? -5.336 12.698 2.005 1.00 67.19 91 VAL A C 1
ATOM 722 O O . VAL A 1 91 ? -4.358 12.263 2.601 1.00 67.19 91 VAL A O 1
ATOM 725 N N . ILE A 1 92 ? -5.567 12.416 0.723 1.00 68.69 92 ILE A N 1
ATOM 726 C CA . ILE A 1 92 ? -4.630 11.620 -0.073 1.00 68.69 92 ILE A CA 1
ATOM 727 C C . ILE A 1 92 ? -3.448 12.518 -0.439 1.00 68.69 92 ILE A C 1
ATOM 729 O O . ILE A 1 92 ? -3.529 13.313 -1.375 1.00 68.69 92 ILE A O 1
ATOM 733 N N . SER A 1 93 ? -2.353 12.398 0.307 1.00 63.50 93 SER A N 1
ATOM 734 C CA . SER A 1 93 ? -1.102 13.076 -0.026 1.00 63.50 93 SER A CA 1
ATOM 735 C C . SER A 1 93 ? -0.468 12.400 -1.247 1.00 63.50 93 SER A C 1
ATOM 737 O O . SER A 1 93 ? -0.233 11.187 -1.204 1.00 63.50 93 SER A O 1
ATOM 739 N N . PRO A 1 94 ? -0.190 13.133 -2.341 1.00 58.72 94 PRO A N 1
ATOM 740 C CA . PRO A 1 94 ? 0.495 12.555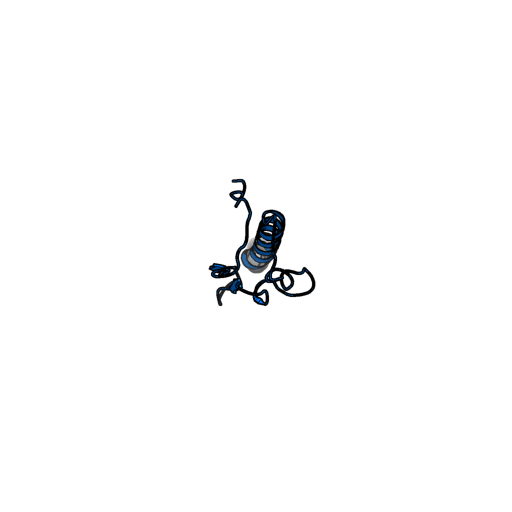 -3.486 1.00 58.72 94 PRO A CA 1
ATOM 741 C C . PRO A 1 94 ? 1.884 12.044 -3.070 1.00 58.72 94 PRO A C 1
ATOM 743 O O . PRO A 1 94 ? 2.534 12.654 -2.213 1.00 58.72 94 PRO A O 1
ATOM 746 N N . PRO A 1 95 ? 2.353 10.925 -3.649 1.00 56.62 95 PRO A N 1
ATOM 747 C CA . PRO A 1 95 ? 3.723 10.485 -3.439 1.00 56.62 95 PRO A CA 1
ATOM 748 C C . PRO A 1 95 ? 4.681 11.585 -3.920 1.00 56.62 95 PRO A C 1
ATOM 750 O O . PRO A 1 95 ? 4.491 12.145 -5.000 1.00 56.62 95 PRO A O 1
ATOM 753 N N . LEU A 1 96 ? 5.670 11.922 -3.086 1.00 50.84 96 LEU A N 1
ATOM 754 C CA . LEU A 1 96 ? 6.723 12.880 -3.437 1.00 50.84 96 LEU A CA 1
ATOM 755 C C . LEU A 1 96 ? 7.503 12.362 -4.665 1.00 50.84 96 LEU A C 1
ATOM 757 O O . LEU A 1 96 ? 7.738 11.150 -4.727 1.00 50.84 96 LEU A O 1
ATOM 761 N N . PRO A 1 97 ? 7.843 13.247 -5.624 1.00 45.75 97 PRO A N 1
ATOM 762 C CA . PRO A 1 97 ? 8.530 12.889 -6.866 1.00 45.75 97 PRO A CA 1
ATOM 763 C C . PRO A 1 97 ? 9.948 12.353 -6.646 1.00 45.75 97 PRO A C 1
ATOM 765 O O . PRO A 1 97 ? 10.581 12.722 -5.629 1.00 45.75 97 PRO A O 1
#

pLDDT: mean 76.12, std 12.71, range [45.75, 92.44]

Sequence (97 aa):
MLSIFWSTICHLVLFLLFTSNFLNKSASALGNNTDHSALLKFKESMSSDPFGVLNSWNSSTHFCMWHGVTCGHRHQRVTKIKLKGYKMQGVISPPLP

Secondary structure (DSSP, 8-state):
-HHHHHHHHHHHHHHHHHHHTTGGGHHHHHHHHHHHHHHHHHHHHEEE-TT-GGGG--TTS-GGGSTTEEE-TTT--EEEE--TTS--EE--PPPP-

Foldseek 3Di:
DVVVVVVVVVVVVVVVVVVVVVPPPVPLVVQQVVQLVLVVVVVVQWPDQPPCQCVQSDPVDRCCPRRQFHADPPRRHTDGGDPPPGPIDGDNDDPDD

Organism: Medicago truncatula (NCBI:txid3880)

InterPro domains:
  IPR013210 Leucine-rich repeat-containing N-terminal, plant-type [PF08263] (32-71)
  IPR032675 Leucine-rich repeat domain superfamil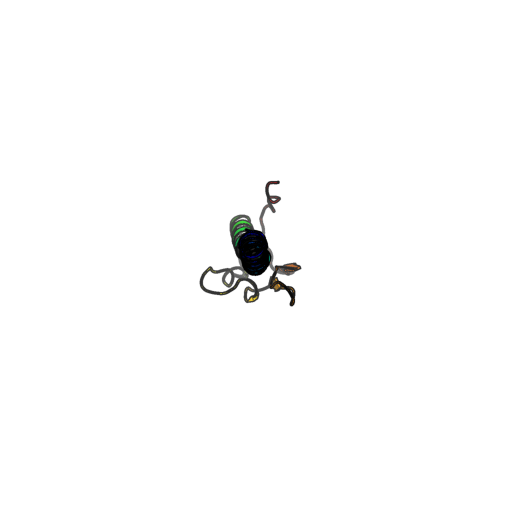y [G3DSA:3.80.10.10] (28-96)
  IPR053211 DNA damage-repair/toleration-associated protein [PTHR48060] (11-96)

Radius of gyration: 22.61 Å; chains: 1; bounding box: 71×32×40 Å